Protein AF-A0A3N5X2M8-F1 (afdb_monomer_lite)

Foldseek 3Di:
DPDDPVNVVVVVVVVCCPVVDDPCNVDPPVPPPPDPDPADWDWDWDFDPPDPPGDIDIDTAHPVRD

Radius of gyration: 26.23 Å; chains: 1; bounding box: 58×30×56 Å

Secondary structure (DSSP, 8-state):
----HHHHHHHHHHHHHHHHS-TTTT-----------SS--EEEEEE-SSSTT--EEEEEE-TT--

Structure (mmCIF, N/CA/C/O backbone):
data_AF-A0A3N5X2M8-F1
#
_entry.id   AF-A0A3N5X2M8-F1
#
loop_
_atom_site.group_PDB
_atom_site.id
_atom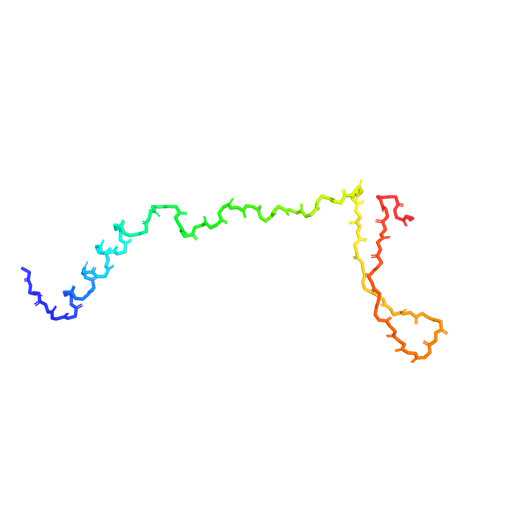_site.type_symbol
_atom_site.label_atom_id
_atom_site.label_alt_id
_atom_site.label_comp_id
_atom_site.label_asym_id
_atom_site.label_entity_id
_atom_site.label_seq_id
_atom_site.pdbx_PDB_ins_code
_atom_site.Cartn_x
_atom_site.Cartn_y
_atom_site.Cartn_z
_atom_site.occupancy
_atom_site.B_iso_or_equiv
_atom_site.auth_seq_id
_atom_site.auth_comp_id
_atom_site.auth_asym_id
_atom_site.auth_atom_id
_atom_site.pdbx_PDB_model_num
ATOM 1 N N . MET A 1 1 ? -35.561 -5.062 41.316 1.00 52.75 1 MET A N 1
ATOM 2 C CA . MET A 1 1 ? -34.796 -5.817 40.295 1.00 52.75 1 MET A CA 1
ATOM 3 C C . MET A 1 1 ? -34.144 -7.012 40.980 1.00 52.75 1 MET A C 1
ATOM 5 O O . MET A 1 1 ? -33.579 -6.814 42.047 1.00 52.75 1 MET A O 1
ATOM 9 N N . ASN A 1 2 ? -34.233 -8.235 40.448 1.00 67.75 2 ASN A N 1
ATOM 10 C CA . ASN A 1 2 ? -33.585 -9.392 41.083 1.00 67.75 2 ASN A CA 1
ATOM 11 C C . ASN A 1 2 ? -32.093 -9.410 40.693 1.00 67.75 2 ASN A C 1
ATOM 13 O O . ASN A 1 2 ? -31.724 -9.822 39.590 1.00 67.75 2 ASN A O 1
ATOM 17 N N . VAL A 1 3 ? -31.241 -8.838 41.549 1.00 76.75 3 VAL A N 1
ATOM 18 C CA . VAL A 1 3 ? -29.799 -8.725 41.290 1.00 76.75 3 VAL A CA 1
ATOM 19 C C . VAL A 1 3 ? -29.155 -10.091 41.510 1.00 76.75 3 VAL A C 1
ATOM 21 O O . VAL A 1 3 ? -28.861 -10.496 42.629 1.00 76.75 3 VAL A O 1
ATOM 24 N N . THR A 1 4 ? -28.940 -10.820 40.419 1.00 88.88 4 THR A N 1
ATOM 25 C CA . THR A 1 4 ? -28.170 -12.067 40.433 1.00 88.88 4 THR A CA 1
ATOM 26 C C . THR A 1 4 ? -26.670 -11.761 40.418 1.00 88.88 4 THR A C 1
ATOM 28 O O . THR A 1 4 ? -26.245 -10.740 39.872 1.00 88.88 4 THR A O 1
ATOM 31 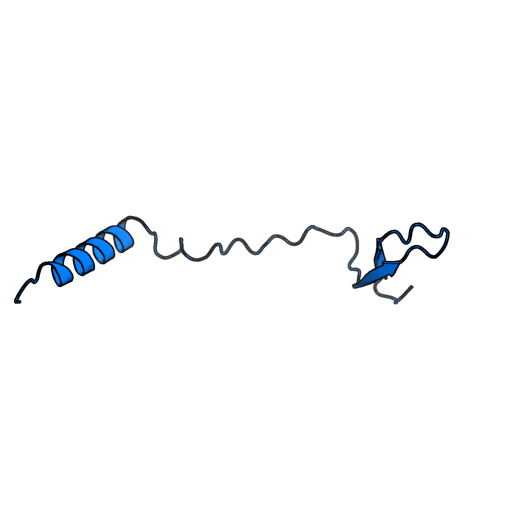N N . ARG A 1 5 ? -25.836 -12.668 40.954 1.00 91.31 5 ARG A N 1
ATOM 32 C CA . ARG A 1 5 ? -24.360 -12.523 40.961 1.00 91.31 5 ARG A CA 1
ATOM 33 C C . ARG A 1 5 ? -23.789 -12.202 39.570 1.00 91.31 5 ARG A C 1
ATOM 35 O O . ARG A 1 5 ? -22.874 -11.398 39.437 1.00 91.31 5 ARG A O 1
ATOM 42 N N . ARG A 1 6 ? -24.376 -12.791 38.520 1.00 89.50 6 ARG A N 1
ATOM 43 C CA . ARG A 1 6 ? -24.005 -12.543 37.119 1.00 89.50 6 ARG A CA 1
ATOM 44 C C . ARG A 1 6 ? -24.360 -11.127 36.660 1.00 89.50 6 ARG A C 1
ATOM 46 O O . ARG A 1 6 ? -23.565 -10.510 35.960 1.00 89.50 6 ARG A O 1
ATOM 53 N N . ASN A 1 7 ? -25.532 -10.617 37.031 1.00 87.56 7 ASN A N 1
ATOM 54 C CA . ASN A 1 7 ? -25.935 -9.259 36.667 1.00 87.56 7 ASN A CA 1
ATOM 55 C C . ASN A 1 7 ? -25.104 -8.213 37.412 1.00 87.56 7 ASN A C 1
ATOM 57 O O . ASN A 1 7 ? -24.717 -7.224 36.803 1.00 87.56 7 ASN A O 1
ATOM 61 N N . PHE A 1 8 ? -24.751 -8.471 38.674 1.00 89.31 8 PHE A N 1
ATOM 62 C CA . PHE A 1 8 ? -23.832 -7.615 39.423 1.00 89.31 8 PHE A CA 1
ATOM 63 C C . PHE A 1 8 ? -22.487 -7.456 38.699 1.00 89.31 8 PHE A C 1
ATOM 65 O O . PHE A 1 8 ? -22.088 -6.331 38.420 1.00 89.31 8 PHE A O 1
ATOM 72 N N . LEU A 1 9 ? -21.859 -8.569 38.292 1.00 90.81 9 LEU A N 1
ATOM 73 C CA . LEU A 1 9 ? -20.583 -8.545 37.563 1.00 90.81 9 LEU A CA 1
ATOM 74 C C . LEU A 1 9 ? -20.663 -7.789 36.227 1.00 90.81 9 LEU A C 1
ATOM 76 O O . LEU A 1 9 ? -19.726 -7.093 35.841 1.00 90.81 9 LEU A O 1
ATOM 80 N N . LYS A 1 10 ? -21.785 -7.917 35.512 1.00 87.44 10 LYS A N 1
ATOM 81 C CA . LYS A 1 10 ? -22.006 -7.206 34.246 1.00 87.44 10 LYS A CA 1
ATOM 82 C C . LYS A 1 10 ? -22.126 -5.700 34.457 1.00 87.44 10 LYS A C 1
ATOM 84 O O . LYS A 1 10 ? -21.493 -4.940 33.732 1.00 87.44 10 LYS A O 1
ATOM 89 N N . PHE A 1 11 ? -22.908 -5.271 35.447 1.00 89.00 11 PHE A N 1
ATOM 90 C CA . PHE A 1 11 ? -23.082 -3.848 35.736 1.00 89.00 11 PHE A CA 1
ATOM 91 C C . PHE A 1 11 ? -21.810 -3.214 36.297 1.00 89.00 11 PHE A C 1
ATOM 93 O O . PHE A 1 11 ? -21.484 -2.102 35.897 1.00 89.00 11 PHE A O 1
ATOM 100 N N . SER A 1 12 ? -21.058 -3.924 37.145 1.00 85.88 12 SER A N 1
ATOM 101 C CA . SER A 1 12 ? -19.777 -3.432 37.664 1.00 85.88 12 SER A CA 1
ATOM 102 C C . SER A 1 12 ? -18.706 -3.332 36.577 1.00 85.88 12 SER A C 1
ATOM 104 O O . SER A 1 12 ? -17.932 -2.383 36.565 1.00 85.88 12 SER A O 1
ATOM 106 N N . GLY A 1 13 ? -18.659 -4.291 35.645 1.00 85.00 13 GLY A N 1
ATOM 107 C CA . GLY A 1 13 ? -17.742 -4.233 34.505 1.00 85.00 13 GLY A CA 1
ATOM 108 C C . GLY A 1 13 ? -18.087 -3.098 33.540 1.00 85.00 13 GLY A C 1
ATOM 109 O O . GLY A 1 13 ? -17.195 -2.389 33.084 1.00 85.00 13 GLY A O 1
ATOM 110 N N . LEU A 1 14 ? -19.380 -2.882 33.276 1.00 85.31 14 LEU A N 1
ATOM 111 C CA . LEU A 1 14 ? -19.845 -1.786 32.427 1.00 85.31 14 LEU A CA 1
ATOM 112 C C . LEU A 1 14 ? -19.571 -0.417 33.063 1.00 85.31 14 LEU A C 1
ATOM 114 O O . LEU A 1 14 ? -19.098 0.484 32.377 1.00 85.31 14 LEU A O 1
ATOM 118 N N . SER A 1 15 ? -19.827 -0.262 34.366 1.00 83.19 15 SER A N 1
ATOM 119 C CA . SER A 1 15 ? -19.577 1.000 35.068 1.00 83.19 15 SER A CA 1
ATOM 120 C C . SER A 1 15 ? -18.083 1.308 35.156 1.00 83.19 15 SER A C 1
ATOM 122 O O . SER A 1 15 ? -17.674 2.407 34.783 1.00 83.19 15 SER A O 1
ATOM 124 N N . ALA A 1 16 ? -17.255 0.333 35.543 1.00 82.19 16 ALA A N 1
ATOM 125 C CA . ALA A 1 16 ? -15.803 0.488 35.562 1.00 82.19 16 ALA A CA 1
ATOM 126 C C . ALA A 1 16 ? -15.255 0.794 34.161 1.00 82.19 16 ALA A C 1
ATOM 128 O O . ALA A 1 16 ? -14.462 1.717 34.006 1.00 82.19 16 ALA A O 1
ATOM 129 N N . GLY A 1 17 ? -15.735 0.088 33.134 1.00 78.12 17 GLY A N 1
ATOM 130 C CA . GLY A 1 17 ? -15.372 0.345 31.741 1.00 78.12 17 GLY A CA 1
ATOM 131 C C . GLY A 1 17 ? -15.751 1.752 31.278 1.00 78.12 17 GLY A C 1
ATOM 132 O O . GLY A 1 17 ? -14.942 2.408 30.640 1.00 78.12 17 GLY A O 1
ATOM 133 N N . SER A 1 18 ? -16.934 2.252 31.650 1.00 73.44 18 SER A N 1
ATOM 134 C CA . SER A 1 18 ? -17.389 3.601 31.274 1.00 73.44 18 SER A CA 1
ATOM 135 C C . SER A 1 18 ? -16.611 4.738 31.944 1.00 73.44 18 SER A C 1
ATOM 137 O O . SER A 1 18 ? -16.506 5.820 31.377 1.00 73.44 18 SER A O 1
ATOM 139 N N . VAL A 1 19 ? -16.068 4.500 33.142 1.00 78.12 19 VAL A N 1
ATOM 140 C CA . VAL A 1 19 ? -15.263 5.489 33.876 1.00 78.12 19 VAL A CA 1
ATOM 141 C C . VAL A 1 19 ? -13.801 5.439 33.439 1.00 78.12 19 VAL A C 1
ATOM 143 O O . VAL A 1 19 ? -13.158 6.477 33.318 1.00 78.12 19 VAL A O 1
ATOM 146 N N . LEU A 1 20 ? -13.268 4.237 33.209 1.00 76.81 20 LEU A N 1
ATOM 147 C CA . LEU A 1 20 ? -11.851 4.031 32.910 1.00 76.81 20 LEU A CA 1
ATOM 148 C C . LEU A 1 20 ? -11.518 4.158 31.420 1.00 76.81 20 LEU A C 1
ATOM 150 O O . LEU A 1 20 ? -10.367 4.435 31.094 1.00 76.81 20 LEU A O 1
ATOM 154 N N . LEU A 1 21 ? -12.486 3.973 30.516 1.00 73.44 21 LEU A N 1
ATOM 155 C CA . LEU A 1 21 ? -12.302 4.224 29.088 1.00 73.44 21 LEU A CA 1
ATOM 156 C C . LEU A 1 21 ? -13.019 5.524 28.700 1.00 73.44 21 LEU A C 1
ATOM 158 O O . LEU A 1 21 ? -14.244 5.525 28.561 1.00 73.44 21 LEU A O 1
ATOM 162 N N . PRO A 1 22 ? -12.277 6.623 28.460 1.00 69.38 22 PRO A N 1
ATOM 163 C CA . PRO A 1 22 ? -12.825 7.801 27.803 1.00 69.38 22 PRO A CA 1
ATOM 164 C C . PRO A 1 22 ? -13.527 7.393 26.50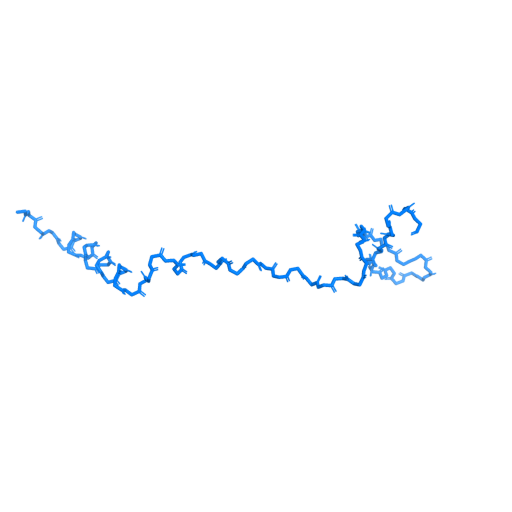5 1.00 69.38 22 PRO A C 1
ATOM 166 O O . PRO A 1 22 ? -13.028 6.523 25.790 1.00 69.38 22 PRO A O 1
ATOM 169 N N . ALA A 1 23 ? -14.633 8.054 26.156 1.00 65.50 23 ALA A N 1
ATOM 170 C CA . ALA A 1 23 ? -15.477 7.740 24.993 1.00 65.50 23 ALA A CA 1
ATOM 171 C C . ALA A 1 23 ? -14.764 7.745 23.612 1.00 65.50 23 ALA A C 1
ATOM 173 O O . ALA A 1 23 ? -15.404 7.499 22.594 1.00 65.50 23 ALA A O 1
ATOM 174 N N . GLY A 1 24 ? -13.450 7.996 23.562 1.00 60.44 24 GLY A N 1
ATOM 175 C CA . GLY A 1 24 ? -12.597 7.920 22.373 1.00 60.44 24 GLY A CA 1
ATOM 176 C C . GLY A 1 24 ? -11.379 6.990 22.485 1.00 60.44 24 GLY A C 1
ATOM 177 O O . GLY A 1 24 ? -10.649 6.861 21.512 1.00 60.44 24 GLY A O 1
ATOM 178 N N . ALA A 1 25 ? -11.144 6.314 23.617 1.00 62.28 25 ALA A N 1
ATOM 179 C CA . ALA A 1 25 ? -9.941 5.490 23.816 1.00 62.28 25 ALA A CA 1
ATOM 180 C C . ALA A 1 25 ? -9.916 4.200 22.969 1.00 62.28 25 ALA A C 1
ATOM 182 O O . ALA A 1 25 ? -8.859 3.604 22.782 1.00 62.28 25 ALA A O 1
ATOM 183 N N . ALA A 1 26 ? -11.067 3.774 22.437 1.00 59.19 26 ALA A N 1
ATOM 184 C CA . ALA A 1 26 ? -11.176 2.596 21.574 1.00 59.19 26 ALA A CA 1
ATOM 185 C C . ALA A 1 26 ? -10.739 2.852 20.120 1.00 59.19 26 ALA A C 1
ATOM 187 O O . ALA A 1 26 ? -10.526 1.904 19.367 1.00 59.19 26 ALA A O 1
ATOM 188 N N . PHE A 1 27 ? -10.574 4.113 19.723 1.00 59.16 27 PHE A N 1
ATOM 189 C CA . PHE A 1 27 ? -10.044 4.456 18.416 1.00 59.16 27 PHE A CA 1
ATOM 190 C C . PHE A 1 27 ? -8.696 5.112 18.641 1.00 59.16 27 PHE A C 1
ATOM 192 O O . PHE A 1 27 ? -8.619 6.288 18.991 1.00 59.16 27 PHE A O 1
ATOM 199 N N . SER A 1 28 ? -7.619 4.371 18.381 1.00 59.69 28 SER A N 1
ATOM 200 C CA . SER A 1 28 ? -6.405 5.034 17.923 1.00 59.69 28 SER A CA 1
ATOM 201 C C . SER A 1 28 ? -6.751 5.692 16.584 1.00 59.69 28 SER A C 1
ATOM 203 O O . SER A 1 28 ? -6.574 5.129 15.510 1.00 59.69 28 SER A O 1
ATOM 205 N N . ALA A 1 29 ? -7.365 6.873 16.663 1.00 56.03 29 ALA A N 1
ATOM 206 C 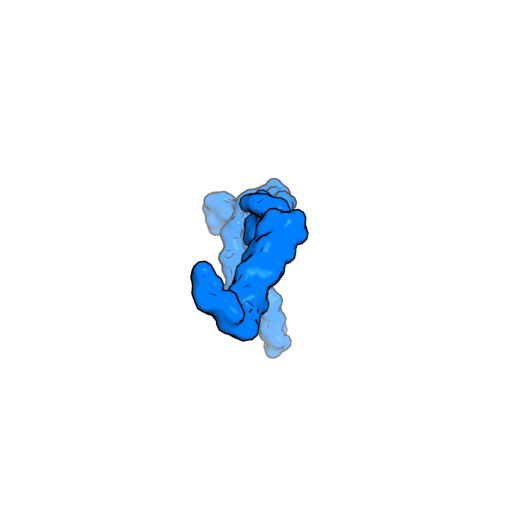CA . ALA A 1 29 ? -7.590 7.784 15.553 1.00 56.03 29 ALA A CA 1
ATOM 207 C C . ALA A 1 29 ? -6.284 8.489 15.174 1.00 56.03 29 ALA A C 1
ATOM 209 O O . ALA A 1 29 ? -6.283 9.414 14.359 1.00 56.03 29 ALA A O 1
ATOM 210 N N . GLU A 1 30 ? -5.159 8.054 15.749 1.00 60.88 30 GLU A N 1
ATOM 211 C CA . GLU A 1 30 ? -3.862 8.272 15.157 1.00 60.88 30 GLU A CA 1
ATOM 212 C C . GLU A 1 30 ? -3.857 7.538 13.821 1.00 60.88 30 GLU A C 1
ATOM 214 O O . GLU A 1 30 ? -3.517 6.363 13.700 1.00 60.88 30 GLU A O 1
ATOM 219 N N . LYS A 1 31 ? -4.331 8.263 12.806 1.00 61.53 31 LYS A N 1
ATOM 220 C CA . LYS A 1 31 ? -4.132 7.967 11.400 1.00 61.53 31 LYS A CA 1
ATOM 221 C C . LYS A 1 31 ? -2.673 7.572 11.299 1.00 61.53 31 LYS A C 1
ATOM 223 O O . LYS A 1 31 ? -1.833 8.447 11.508 1.00 61.53 31 LYS A O 1
ATOM 228 N N . ILE A 1 32 ? -2.402 6.278 11.085 1.00 64.25 32 ILE A N 1
ATOM 229 C CA . ILE A 1 32 ? -1.046 5.750 10.925 1.00 64.25 32 ILE A CA 1
ATOM 230 C C . ILE A 1 32 ? -0.371 6.730 9.984 1.00 64.25 32 ILE A C 1
ATOM 232 O O . ILE A 1 32 ? -0.791 6.865 8.829 1.00 64.25 32 ILE A O 1
ATOM 236 N N . ARG A 1 33 ? 0.545 7.541 10.523 1.00 66.75 33 ARG A N 1
ATOM 237 C CA . ARG A 1 33 ? 1.158 8.603 9.742 1.00 66.75 33 ARG A CA 1
ATOM 238 C C . ARG A 1 33 ? 1.981 7.856 8.717 1.00 66.75 33 ARG A C 1
ATOM 240 O O . ARG A 1 33 ? 2.985 7.248 9.076 1.00 66.75 33 ARG A O 1
ATOM 247 N N . GLY A 1 34 ? 1.482 7.812 7.482 1.00 72.38 34 GLY A N 1
ATOM 248 C CA . GLY A 1 34 ? 2.214 7.210 6.383 1.00 72.38 34 GLY A CA 1
ATOM 249 C C . GLY A 1 34 ? 3.615 7.796 6.412 1.00 72.38 34 GLY A C 1
ATOM 250 O O . GLY A 1 34 ? 3.764 9.009 6.597 1.00 72.38 34 GLY A O 1
ATOM 251 N N . PHE A 1 35 ? 4.629 6.937 6.329 1.00 74.75 35 PHE A N 1
ATOM 252 C CA . PHE A 1 35 ? 6.000 7.414 6.275 1.00 74.75 35 PHE A CA 1
ATOM 253 C C . PHE A 1 35 ? 6.079 8.439 5.134 1.00 74.75 35 PHE A C 1
ATOM 255 O O . PHE A 1 35 ? 5.581 8.151 4.042 1.00 74.75 35 PHE A O 1
ATOM 262 N N . PRO A 1 36 ? 6.586 9.660 5.370 1.00 75.06 36 PRO A N 1
ATOM 263 C CA . PRO A 1 36 ? 6.635 10.667 4.327 1.00 75.06 36 PRO A CA 1
ATOM 264 C C . PRO A 1 36 ? 7.678 10.230 3.300 1.00 75.06 36 PRO A C 1
ATOM 266 O O . PRO A 1 36 ? 8.878 10.421 3.487 1.00 75.06 36 PRO A O 1
ATOM 269 N N . LEU A 1 37 ? 7.225 9.601 2.219 1.00 74.56 37 LEU A N 1
ATOM 270 C CA . LEU A 1 37 ? 8.098 9.299 1.099 1.00 74.56 37 LEU A CA 1
ATOM 271 C C . LEU A 1 37 ? 8.463 10.608 0.397 1.00 74.56 37 LEU A C 1
ATOM 273 O O . LEU A 1 37 ? 7.614 11.466 0.165 1.00 74.56 37 LEU A O 1
ATOM 277 N N . HIS A 1 38 ? 9.733 10.740 0.016 1.00 77.88 38 HIS A N 1
ATOM 278 C CA . HIS A 1 38 ? 10.219 11.901 -0.732 1.00 77.88 38 HIS A CA 1
ATOM 279 C C . HIS A 1 38 ? 9.487 12.084 -2.079 1.00 77.88 38 HIS A C 1
ATOM 281 O O . HIS A 1 38 ? 9.385 13.205 -2.573 1.00 77.88 38 HIS A O 1
ATOM 287 N N . LYS A 1 39 ? 8.966 10.995 -2.669 1.00 75.81 39 LYS A N 1
ATOM 288 C CA . LYS A 1 39 ? 8.178 10.976 -3.911 1.00 75.81 39 LYS A CA 1
ATOM 289 C C . LYS A 1 39 ? 7.078 9.910 -3.826 1.00 75.81 39 LYS A C 1
ATOM 291 O O . LYS A 1 39 ? 7.337 8.851 -3.254 1.00 75.81 39 LYS A O 1
ATOM 296 N N . PRO A 1 40 ? 5.885 10.140 -4.404 1.00 73.69 40 PRO A N 1
ATOM 297 C CA . PRO A 1 40 ? 4.875 9.096 -4.521 1.00 73.69 40 PRO A CA 1
ATOM 298 C C . PRO A 1 40 ? 5.369 8.022 -5.496 1.00 73.69 40 PRO A C 1
ATOM 300 O O . PRO A 1 40 ? 5.704 8.326 -6.640 1.00 73.69 40 PRO A O 1
ATOM 303 N N . ILE A 1 41 ? 5.432 6.779 -5.027 1.00 84.31 41 ILE A N 1
ATOM 304 C CA . ILE A 1 41 ? 5.890 5.622 -5.800 1.00 84.31 41 ILE A CA 1
ATOM 305 C C . ILE A 1 41 ? 4.876 4.487 -5.704 1.00 84.31 41 ILE A C 1
ATOM 307 O O . ILE A 1 41 ? 4.147 4.371 -4.716 1.00 84.31 41 ILE A O 1
ATOM 311 N N . LYS A 1 42 ? 4.847 3.630 -6.723 1.00 81.81 42 LYS A N 1
ATOM 312 C CA . LYS A 1 42 ? 4.175 2.331 -6.649 1.00 81.81 42 LYS A CA 1
ATOM 313 C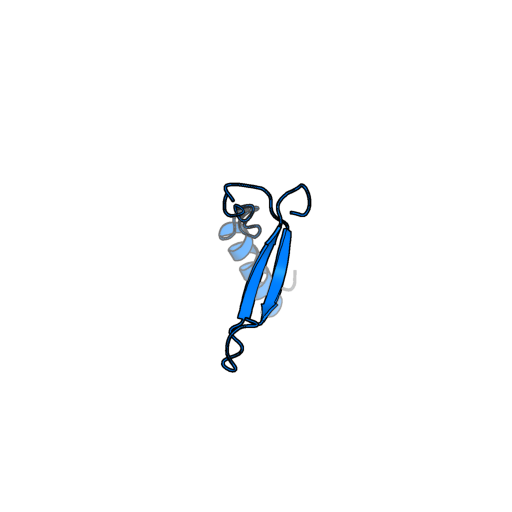 C . LYS A 1 42 ? 5.214 1.256 -6.363 1.00 81.81 42 LYS A C 1
ATOM 315 O O . LYS A 1 42 ? 6.250 1.224 -7.020 1.00 81.81 42 LYS A O 1
ATOM 320 N N . GLU A 1 43 ? 4.927 0.385 -5.404 1.00 87.88 43 GLU A N 1
ATOM 321 C CA . GLU A 1 43 ? 5.833 -0.689 -5.001 1.00 87.88 43 GLU A CA 1
ATOM 322 C C . GLU A 1 43 ? 5.433 -2.033 -5.625 1.00 87.88 43 GLU A C 1
ATOM 324 O O . GLU A 1 43 ? 4.245 -2.331 -5.787 1.00 87.88 43 GLU A O 1
ATOM 329 N N . ALA A 1 44 ? 6.424 -2.856 -5.962 1.00 91.00 44 ALA A N 1
ATOM 330 C CA . ALA A 1 44 ? 6.242 -4.250 -6.358 1.00 91.00 44 ALA A CA 1
ATOM 331 C C . ALA A 1 44 ? 7.374 -5.122 -5.797 1.00 91.00 44 ALA A C 1
ATOM 333 O O . ALA A 1 44 ? 8.488 -4.650 -5.577 1.00 91.00 44 ALA A O 1
ATOM 334 N N . ALA A 1 45 ? 7.100 -6.406 -5.574 1.00 95.12 45 ALA A N 1
ATOM 335 C CA . ALA A 1 45 ? 8.110 -7.365 -5.135 1.00 95.12 45 ALA A CA 1
ATOM 336 C C . ALA A 1 45 ? 8.726 -8.098 -6.337 1.00 95.12 45 ALA A C 1
ATOM 338 O O . ALA A 1 45 ? 8.018 -8.463 -7.275 1.00 95.12 45 ALA A O 1
ATOM 339 N N . THR A 1 46 ? 10.037 -8.333 -6.303 1.00 95.81 46 THR A N 1
ATOM 340 C CA . THR A 1 46 ? 10.765 -9.123 -7.309 1.00 95.81 46 THR A CA 1
ATOM 341 C C . THR A 1 46 ? 11.964 -9.846 -6.683 1.00 95.81 46 THR A C 1
ATOM 343 O O . THR A 1 46 ? 12.225 -9.712 -5.488 1.00 95.81 46 THR A O 1
ATOM 346 N N . ILE A 1 47 ? 12.689 -10.638 -7.472 1.00 97.12 47 ILE A N 1
ATOM 347 C CA . ILE A 1 47 ? 13.877 -11.393 -7.051 1.00 97.12 47 ILE A CA 1
ATOM 348 C C . ILE A 1 47 ? 15.108 -10.833 -7.773 1.00 97.12 47 ILE A C 1
ATOM 350 O O . ILE A 1 47 ? 15.042 -10.487 -8.952 1.00 97.12 47 ILE A O 1
ATOM 354 N N . CYS A 1 48 ? 16.237 -10.745 -7.068 1.00 95.75 48 CYS A N 1
ATOM 355 C CA . CYS A 1 48 ? 17.521 -10.326 -7.627 1.00 95.75 48 CYS A CA 1
ATOM 356 C C . CYS A 1 48 ? 17.955 -11.250 -8.785 1.00 95.75 48 CYS A C 1
ATOM 358 O O . CYS A 1 48 ? 18.164 -12.441 -8.545 1.00 95.75 48 CYS A O 1
ATOM 360 N N . PRO A 1 49 ? 18.140 -10.728 -10.016 1.00 95.50 49 PRO A N 1
ATOM 361 C CA . PRO A 1 49 ? 18.438 -11.550 -11.189 1.00 95.50 49 PRO A CA 1
ATOM 362 C C . PRO A 1 49 ? 19.937 -11.834 -11.385 1.00 95.50 49 PRO A C 1
ATOM 364 O O . PRO A 1 49 ? 20.316 -12.402 -12.404 1.00 95.50 49 PRO A O 1
ATOM 367 N N . TYR A 1 50 ? 20.803 -11.407 -10.460 1.00 96.31 50 TYR A N 1
ATOM 368 C CA . TYR A 1 50 ? 22.253 -11.474 -10.658 1.00 96.31 50 TYR A CA 1
ATOM 369 C C . TYR A 1 50 ? 22.858 -12.818 -10.254 1.00 96.31 50 TYR A C 1
ATOM 371 O O . TYR A 1 50 ? 23.487 -13.488 -11.067 1.00 96.31 50 TYR A O 1
ATOM 379 N N . CYS A 1 51 ? 22.704 -13.211 -8.992 1.00 95.12 51 CYS A N 1
ATOM 380 C CA . CYS A 1 51 ? 23.282 -14.441 -8.463 1.00 95.12 51 CYS A CA 1
ATOM 381 C C . CYS A 1 51 ? 22.193 -15.413 -8.004 1.00 95.12 51 CYS A C 1
ATOM 383 O O . CYS A 1 51 ? 21.058 -15.027 -7.726 1.00 95.12 51 CYS A O 1
ATOM 385 N N . SER A 1 52 ? 22.559 -16.687 -7.853 1.00 94.62 52 SER A N 1
ATOM 386 C CA . SER A 1 52 ? 21.656 -17.762 -7.425 1.00 94.62 52 SER A CA 1
ATOM 387 C C . SER A 1 52 ? 21.186 -17.658 -5.968 1.00 94.62 52 SER A C 1
ATOM 389 O O . SER A 1 52 ? 20.455 -18.529 -5.509 1.00 94.62 52 SER A O 1
ATOM 391 N N . CYS A 1 53 ? 21.588 -16.618 -5.230 1.00 97.19 53 CYS A N 1
ATOM 392 C CA . CYS A 1 53 ? 21.110 -16.376 -3.868 1.00 97.19 53 CYS A CA 1
ATOM 393 C C . CYS A 1 53 ? 19.615 -16.033 -3.825 1.00 97.19 53 CYS A C 1
ATOM 395 O O . CYS A 1 53 ? 18.975 -16.280 -2.809 1.00 97.19 53 CYS A O 1
ATOM 397 N N . GLY A 1 54 ? 19.066 -15.447 -4.897 1.00 94.06 54 GLY A N 1
ATOM 398 C CA . GLY A 1 54 ? 17.634 -15.157 -4.985 1.00 94.06 54 GLY A CA 1
ATOM 399 C C . GLY A 1 54 ? 17.135 -14.145 -3.948 1.00 94.06 54 GLY A C 1
ATOM 400 O O . GLY A 1 54 ? 16.048 -14.311 -3.401 1.00 94.06 54 GLY A O 1
ATOM 401 N N . CYS A 1 55 ? 17.917 -13.100 -3.653 1.00 97.69 55 CYS A N 1
ATOM 402 C CA . CYS A 1 55 ? 17.516 -12.067 -2.696 1.00 97.69 55 CYS A CA 1
ATOM 403 C C . CYS A 1 55 ? 16.170 -11.437 -3.091 1.00 97.69 55 CYS A C 1
ATOM 405 O O . CYS A 1 55 ? 15.992 -11.036 -4.244 1.00 97.69 55 CYS A O 1
ATOM 407 N N . GLY A 1 56 ? 15.249 -11.310 -2.133 1.00 96.69 56 GLY A N 1
ATOM 408 C CA . GLY A 1 56 ? 13.990 -10.594 -2.330 1.00 96.69 56 GLY A CA 1
ATOM 409 C C . GLY A 1 56 ? 14.217 -9.086 -2.416 1.00 96.69 56 GLY A C 1
ATOM 410 O O . GLY A 1 56 ? 14.952 -8.518 -1.609 1.00 96.69 56 GLY A O 1
ATOM 411 N N . LEU A 1 57 ? 13.588 -8.444 -3.395 1.00 95.44 57 LEU A N 1
ATOM 412 C CA . LEU A 1 57 ? 13.672 -7.011 -3.658 1.00 95.44 57 LEU A CA 1
ATOM 413 C C . LEU A 1 57 ? 12.277 -6.385 -3.601 1.00 95.44 57 LEU A C 1
ATOM 415 O O . LEU A 1 57 ? 11.304 -6.967 -4.083 1.00 95.44 57 LEU A O 1
ATOM 419 N N . LEU A 1 58 ? 12.205 -5.165 -3.071 1.00 92.50 58 LEU A N 1
ATOM 420 C CA . LEU A 1 58 ? 11.064 -4.268 -3.231 1.0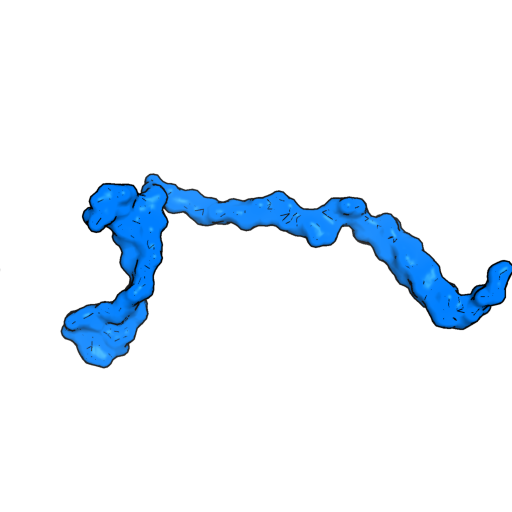0 92.50 58 LEU A CA 1
ATOM 421 C C . LEU A 1 58 ? 11.483 -3.159 -4.194 1.00 92.50 58 LEU A C 1
ATOM 423 O O . LEU A 1 58 ? 12.414 -2.406 -3.910 1.00 92.50 58 LEU A O 1
ATOM 427 N N . ILE A 1 59 ? 10.836 -3.105 -5.353 1.00 91.12 59 ILE A N 1
ATOM 428 C CA . ILE A 1 59 ? 11.080 -2.100 -6.387 1.00 91.12 59 ILE A CA 1
ATOM 429 C C . ILE A 1 59 ? 10.014 -1.013 -6.325 1.00 91.12 59 ILE A C 1
ATOM 431 O O . ILE A 1 59 ? 8.869 -1.280 -5.969 1.00 91.12 59 ILE A O 1
ATOM 435 N N . ALA A 1 60 ? 10.403 0.200 -6.699 1.00 87.69 60 ALA A N 1
ATOM 436 C CA . ALA A 1 60 ? 9.569 1.389 -6.680 1.00 87.69 60 ALA A CA 1
ATOM 437 C C . ALA A 1 60 ? 9.580 2.053 -8.060 1.00 87.69 60 ALA A C 1
ATOM 439 O O . ALA A 1 60 ? 10.657 2.279 -8.606 1.00 87.69 60 ALA A O 1
ATOM 440 N N . THR A 1 61 ? 8.411 2.393 -8.603 1.00 87.31 61 THR A N 1
ATOM 441 C CA . THR A 1 61 ? 8.295 3.166 -9.853 1.00 87.31 61 THR A CA 1
ATOM 442 C C . THR A 1 61 ? 7.781 4.567 -9.569 1.00 87.31 61 THR A C 1
ATOM 444 O O . THR A 1 61 ? 6.880 4.732 -8.737 1.00 87.31 61 THR A O 1
ATOM 447 N N . GLY A 1 62 ? 8.316 5.565 -10.277 1.00 83.12 62 GLY A N 1
ATOM 448 C CA . GLY A 1 62 ? 7.814 6.934 -10.204 1.00 83.12 62 GLY A CA 1
ATOM 449 C C . GLY A 1 62 ? 6.399 7.088 -10.789 1.00 83.12 62 GLY A C 1
ATOM 450 O O . GLY A 1 62 ? 5.838 6.131 -11.331 1.00 83.12 62 GLY A O 1
ATOM 451 N N . PRO A 1 63 ? 5.817 8.298 -10.712 1.00 78.88 63 PRO A N 1
ATOM 452 C CA . PRO A 1 63 ? 4.481 8.592 -11.243 1.00 78.88 63 PRO A CA 1
ATOM 453 C C . PRO A 1 63 ? 4.343 8.289 -12.739 1.00 78.88 63 PRO A C 1
ATOM 455 O O . PRO A 1 63 ? 3.287 7.851 -13.186 1.00 78.88 63 PRO A O 1
ATOM 458 N N . ASP A 1 64 ? 5.430 8.479 -13.487 1.00 82.62 64 ASP A N 1
ATOM 459 C CA . ASP A 1 64 ? 5.473 8.335 -14.943 1.00 82.62 64 ASP A CA 1
ATOM 460 C C . ASP A 1 64 ? 5.723 6.881 -15.391 1.00 82.62 64 ASP A C 1
ATOM 462 O O . ASP A 1 64 ? 5.826 6.599 -16.581 1.00 82.62 64 ASP A O 1
ATOM 466 N N . GLY A 1 65 ? 5.814 5.933 -14.447 1.00 70.88 65 GLY A N 1
ATOM 467 C CA . GLY A 1 65 ? 6.025 4.513 -14.748 1.00 70.88 65 GLY A CA 1
ATOM 468 C C . GLY A 1 65 ? 7.445 4.165 -15.211 1.00 70.88 65 GLY A C 1
ATOM 469 O O . GLY A 1 65 ? 7.659 3.067 -15.729 1.00 70.88 65 GLY A O 1
ATOM 470 N N . HIS A 1 66 ? 8.396 5.082 -15.023 1.00 60.72 66 HIS A N 1
ATOM 471 C CA . HIS A 1 66 ? 9.832 4.885 -15.225 1.00 60.72 66 HIS A CA 1
ATOM 472 C C . HIS A 1 66 ? 10.566 4.846 -13.880 1.00 60.72 66 HIS A C 1
ATOM 474 O O . HIS A 1 66 ? 10.127 5.547 -12.931 1.00 60.72 66 HIS A O 1
#

Sequence (66 aa):
MNVTRRNFLKFSGLSAGSVLLPAGAAFSAEKIRGFPLHKPIKEAATICPYCSCGCGLLIATGPDGH

pLDDT: mean 80.42, std 12.53, range [52.75, 97.69]